Protein AF-A0A4Q3BL07-F1 (afdb_monomer_lite)

Structure (mmCIF, N/CA/C/O backbone):
data_AF-A0A4Q3BL07-F1
#
_entry.id   AF-A0A4Q3BL07-F1
#
loop_
_atom_site.group_PDB
_atom_site.id
_atom_site.type_symbol
_atom_site.label_atom_id
_atom_site.label_alt_id
_atom_site.label_comp_id
_atom_site.label_asym_id
_atom_site.label_entity_id
_atom_site.label_seq_id
_atom_site.pdbx_PDB_ins_code
_atom_site.Cartn_x
_atom_site.Cartn_y
_atom_site.Cartn_z
_atom_site.occupancy
_atom_site.B_iso_or_equiv
_atom_site.auth_seq_id
_atom_site.auth_comp_id
_atom_site.auth_asym_id
_atom_site.auth_atom_id
_atom_site.pdbx_PDB_model_num
ATOM 1 N N . LYS A 1 1 ? 7.334 12.151 -24.105 1.00 39.56 1 LYS A N 1
ATOM 2 C CA . LYS A 1 1 ? 7.546 12.627 -22.714 1.00 39.56 1 LYS A CA 1
ATOM 3 C C . LYS A 1 1 ? 6.512 11.924 -21.831 1.00 39.56 1 LYS A C 1
ATOM 5 O O . LYS A 1 1 ? 5.350 12.264 -21.938 1.00 39.56 1 LYS A O 1
ATOM 10 N N . LEU A 1 2 ? 6.894 10.871 -21.097 1.00 47.12 2 LEU A N 1
ATOM 11 C CA . LEU A 1 2 ? 5.969 9.920 -20.437 1.00 47.12 2 LEU A CA 1
ATOM 12 C C . LEU A 1 2 ? 6.116 9.890 -18.896 1.00 47.12 2 LEU A C 1
ATOM 14 O O . LEU A 1 2 ? 5.741 8.914 -18.258 1.00 47.12 2 LEU A O 1
ATOM 18 N N . LYS A 1 3 ? 6.715 10.930 -18.298 1.00 43.34 3 LYS A N 1
ATOM 19 C CA . LYS A 1 3 ? 7.103 10.942 -16.874 1.00 43.34 3 LYS A CA 1
ATOM 20 C C . LYS A 1 3 ? 6.090 11.590 -15.920 1.00 43.34 3 LYS A C 1
ATOM 22 O O . LYS A 1 3 ? 6.309 11.539 -14.720 1.00 43.34 3 LYS A O 1
ATOM 27 N N . ASP A 1 4 ? 4.963 12.086 -16.422 1.00 47.53 4 ASP A N 1
ATOM 28 C CA . ASP A 1 4 ? 3.930 12.748 -15.613 1.00 47.53 4 ASP A CA 1
ATOM 29 C C . ASP A 1 4 ? 2.644 11.920 -15.563 1.00 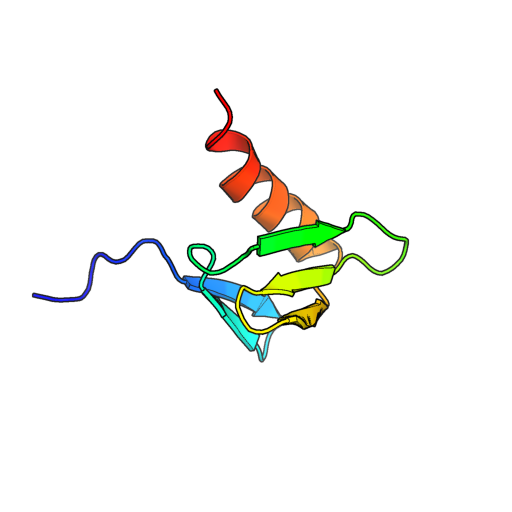47.53 4 ASP A C 1
ATOM 31 O O . ASP A 1 4 ? 1.573 12.367 -15.965 1.00 47.53 4 ASP A O 1
ATOM 35 N N . ASN A 1 5 ? 2.739 10.666 -15.115 1.00 55.66 5 ASN A N 1
ATOM 36 C CA . ASN A 1 5 ? 1.548 9.873 -14.822 1.00 55.66 5 ASN A CA 1
ATOM 37 C C . ASN A 1 5 ? 1.417 9.761 -13.293 1.00 55.66 5 ASN A C 1
ATOM 39 O O . ASN A 1 5 ? 2.068 8.892 -12.708 1.00 55.66 5 ASN A O 1
ATOM 43 N N . PRO A 1 6 ? 0.605 10.610 -12.626 1.00 61.44 6 PRO A N 1
ATOM 44 C CA . PRO A 1 6 ? 0.366 10.572 -11.177 1.00 61.44 6 PRO A CA 1
ATOM 45 C C . PRO A 1 6 ? -0.531 9.379 -10.801 1.00 61.44 6 PRO A C 1
ATOM 47 O O . PRO A 1 6 ? -1.599 9.526 -10.216 1.00 61.44 6 PRO A O 1
ATOM 50 N N . GLY A 1 7 ? -0.148 8.189 -11.262 1.00 71.56 7 GLY A N 1
ATOM 51 C CA . GLY A 1 7 ? -0.896 6.948 -11.134 1.00 71.56 7 GLY A CA 1
ATOM 52 C C . GLY A 1 7 ? -0.224 5.926 -10.226 1.00 71.56 7 GLY A C 1
ATOM 53 O O . GLY A 1 7 ? -0.902 5.048 -9.735 1.00 71.56 7 GLY A O 1
ATOM 54 N N . PHE A 1 8 ? 1.079 6.002 -9.960 1.00 79.31 8 PHE A N 1
ATOM 55 C CA . PHE A 1 8 ? 1.762 4.961 -9.186 1.00 79.31 8 PHE A CA 1
ATOM 56 C C . PHE A 1 8 ? 1.967 5.382 -7.733 1.00 79.31 8 PHE A C 1
ATOM 58 O O . PHE A 1 8 ? 2.494 6.458 -7.466 1.00 79.31 8 PHE A O 1
ATOM 65 N N . PHE A 1 9 ? 1.587 4.514 -6.798 1.00 82.19 9 PHE A N 1
ATOM 66 C CA . PHE A 1 9 ? 1.766 4.713 -5.365 1.00 82.19 9 PHE A CA 1
ATOM 67 C C . PHE A 1 9 ? 2.452 3.512 -4.730 1.00 82.19 9 PHE A C 1
ATOM 69 O O . PHE A 1 9 ? 2.141 2.353 -5.011 1.00 82.19 9 PHE A O 1
ATOM 76 N N . ARG A 1 10 ? 3.401 3.790 -3.841 1.00 83.50 10 ARG A N 1
ATOM 77 C CA . ARG A 1 10 ? 4.169 2.764 -3.140 1.00 83.50 10 ARG A CA 1
ATOM 78 C C . ARG A 1 10 ? 3.470 2.389 -1.838 1.00 83.50 10 ARG A C 1
ATOM 80 O O . ARG A 1 10 ? 3.594 3.107 -0.851 1.00 83.50 10 ARG A O 1
ATOM 87 N N . VAL A 1 11 ? 2.769 1.258 -1.839 1.00 81.38 11 VAL A N 1
ATOM 88 C CA . VAL A 1 11 ? 2.012 0.729 -0.683 1.00 81.38 11 VAL A CA 1
ATOM 89 C C . VAL A 1 11 ? 2.849 -0.108 0.282 1.00 81.38 11 VAL A C 1
ATOM 91 O O . VAL A 1 11 ? 2.499 -0.215 1.456 1.00 81.38 11 VAL A O 1
ATOM 94 N N . HIS A 1 12 ? 3.967 -0.666 -0.190 1.00 79.44 12 HIS A N 1
ATOM 95 C CA . HIS A 1 12 ? 4.936 -1.396 0.629 1.00 79.44 12 HIS A CA 1
ATOM 96 C C . HIS A 1 12 ? 6.367 -1.024 0.225 1.00 79.44 12 HIS A C 1
ATOM 98 O O . HIS A 1 12 ? 6.609 -0.516 -0.871 1.00 79.44 12 HIS A O 1
ATOM 104 N N . ASN A 1 13 ? 7.355 -1.357 1.057 1.00 75.94 13 ASN A N 1
ATOM 105 C CA . ASN A 1 13 ? 8.764 -1.164 0.702 1.00 75.94 13 ASN A CA 1
ATOM 106 C C . ASN A 1 13 ? 9.165 -1.913 -0.580 1.00 75.94 13 ASN A C 1
ATOM 108 O O . ASN A 1 13 ? 10.051 -1.454 -1.289 1.00 75.94 13 ASN A O 1
ATOM 112 N N . SER A 1 14 ? 8.468 -2.989 -0.932 1.00 78.88 14 SER A N 1
ATOM 113 C CA . SER A 1 14 ? 8.763 -3.784 -2.134 1.00 78.88 14 SER A CA 1
ATOM 114 C C . SER A 1 14 ? 7.682 -3.701 -3.213 1.00 78.88 14 SER A C 1
ATOM 116 O O . SER A 1 14 ? 7.889 -4.229 -4.298 1.00 78.88 14 SER A O 1
ATOM 118 N N . HIS A 1 15 ? 6.544 -3.046 -2.942 1.00 77.25 15 HIS A N 1
ATOM 119 C CA . HIS A 1 15 ? 5.381 -3.068 -3.835 1.00 77.25 15 HIS A CA 1
ATOM 120 C C . HIS A 1 15 ? 4.904 -1.659 -4.189 1.00 77.25 15 HIS A C 1
ATOM 122 O O . HIS A 1 15 ? 4.650 -0.821 -3.317 1.00 77.25 15 HIS A O 1
ATOM 128 N N . ILE A 1 16 ? 4.758 -1.431 -5.492 1.00 84.69 16 ILE A N 1
ATOM 129 C CA . ILE A 1 16 ? 4.201 -0.223 -6.097 1.00 84.69 16 ILE A CA 1
ATOM 130 C C . ILE A 1 16 ? 2.953 -0.650 -6.865 1.00 84.69 16 ILE A C 1
ATOM 132 O O . ILE A 1 16 ? 3.010 -1.598 -7.643 1.00 84.69 16 ILE A O 1
ATOM 136 N N . ILE A 1 17 ? 1.839 0.040 -6.642 1.00 83.38 17 ILE A N 1
ATOM 137 C CA . ILE A 1 17 ? 0.562 -0.221 -7.312 1.00 83.38 17 ILE A CA 1
ATOM 138 C C . ILE A 1 17 ? 0.132 0.994 -8.119 1.00 83.38 17 ILE A C 1
ATOM 140 O O . ILE A 1 17 ? 0.554 2.117 -7.843 1.00 83.38 17 ILE A O 1
ATOM 144 N N . ASN A 1 18 ? -0.735 0.777 -9.102 1.00 85.06 18 ASN A N 1
ATOM 145 C CA . ASN A 1 18 ? -1.350 1.861 -9.851 1.00 85.06 18 ASN A CA 1
ATOM 146 C C . ASN A 1 18 ? -2.678 2.270 -9.195 1.00 85.06 18 ASN A C 1
ATOM 148 O O . ASN A 1 18 ? -3.648 1.527 -9.243 1.00 85.06 18 ASN A O 1
ATOM 152 N N . ILE A 1 19 ? -2.741 3.468 -8.621 1.00 79.81 19 ILE A N 1
ATOM 153 C CA . ILE A 1 19 ? -3.927 4.047 -7.979 1.00 79.81 19 ILE A CA 1
ATOM 154 C C . ILE A 1 19 ? -5.085 4.273 -8.944 1.00 79.81 19 ILE A C 1
ATOM 156 O O . ILE A 1 19 ? -6.229 4.319 -8.507 1.00 79.81 19 ILE A O 1
ATOM 160 N N . LYS A 1 20 ? -4.809 4.420 -10.247 1.00 80.88 20 LYS A N 1
ATOM 161 C CA . LYS A 1 20 ? -5.862 4.528 -11.269 1.00 80.88 20 LYS A CA 1
ATOM 162 C C . LYS A 1 20 ? -6.608 3.209 -11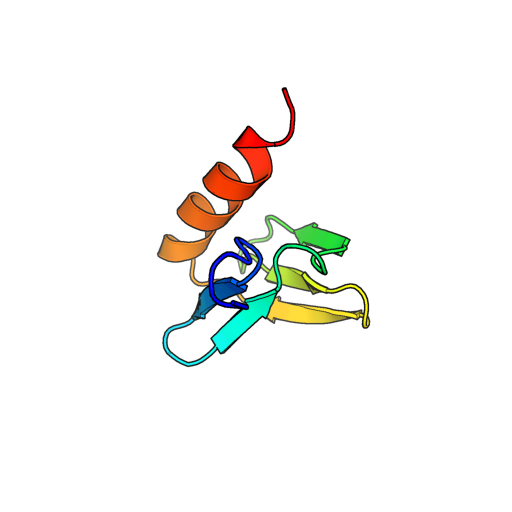.459 1.00 80.88 20 LYS A C 1
ATOM 164 O O . LYS A 1 20 ? -7.757 3.223 -11.869 1.00 80.88 20 LYS A O 1
ATOM 169 N N . GLU A 1 21 ? -5.947 2.103 -11.137 1.00 83.44 21 GLU A N 1
ATOM 170 C CA . GLU A 1 21 ? -6.473 0.742 -11.229 1.00 83.44 21 GLU A CA 1
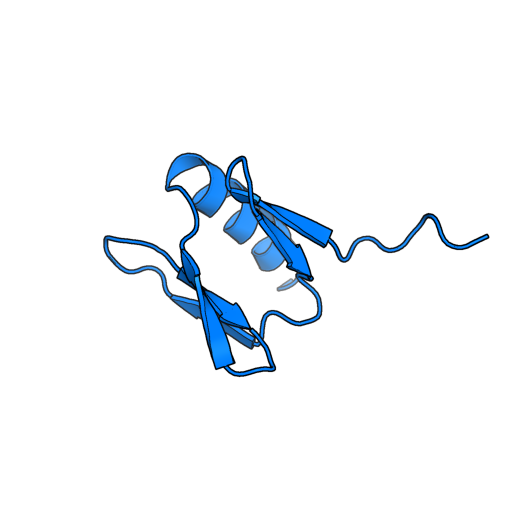ATOM 171 C C . GLU A 1 21 ? -6.969 0.232 -9.871 1.00 83.44 21 GLU A C 1
ATOM 173 O O . GLU A 1 21 ? -7.225 -0.955 -9.703 1.00 83.44 21 GLU A O 1
ATOM 178 N N . VAL A 1 22 ? -7.069 1.094 -8.856 1.00 84.00 22 VAL A N 1
ATOM 179 C CA . VAL A 1 22 ? -7.615 0.686 -7.561 1.00 84.00 22 VAL A CA 1
ATOM 180 C C . VAL A 1 22 ? -9.131 0.710 -7.662 1.00 84.00 22 VAL A C 1
ATOM 182 O O . VAL A 1 22 ? -9.749 1.768 -7.754 1.00 84.00 22 VAL A O 1
ATOM 185 N N . LYS A 1 23 ? -9.732 -0.476 -7.607 1.00 86.12 23 LYS A N 1
ATOM 186 C CA . LYS A 1 23 ? -11.181 -0.670 -7.679 1.00 86.12 23 LYS A CA 1
ATOM 187 C C . LYS A 1 23 ? -11.862 -0.304 -6.368 1.00 86.12 23 LYS A C 1
ATOM 189 O O . LYS A 1 23 ? -12.911 0.332 -6.363 1.00 86.12 23 LYS A O 1
ATOM 194 N N . ARG A 1 24 ? -11.294 -0.741 -5.244 1.00 83.44 24 ARG A N 1
ATOM 195 C CA . ARG A 1 24 ? -11.802 -0.434 -3.899 1.00 83.44 24 ARG A CA 1
ATOM 196 C C . ARG A 1 24 ? -10.720 -0.614 -2.851 1.00 83.44 24 ARG A C 1
ATOM 198 O O . ARG A 1 24 ? -9.757 -1.339 -3.046 1.00 83.44 24 ARG A O 1
ATOM 205 N N . MET A 1 25 ? -10.913 0.008 -1.702 1.00 79.19 25 MET A N 1
ATOM 206 C CA . MET A 1 25 ? -10.009 -0.070 -0.560 1.00 79.19 25 MET A CA 1
ATOM 207 C C . MET A 1 25 ? -10.801 -0.473 0.672 1.00 79.19 25 MET A C 1
ATOM 209 O O . MET A 1 25 ? -11.846 0.110 0.956 1.00 79.19 25 MET A O 1
ATOM 213 N N . ILE A 1 26 ? -10.321 -1.479 1.396 1.00 82.75 26 ILE A N 1
ATOM 214 C CA . ILE A 1 26 ? -11.002 -1.999 2.575 1.00 82.75 26 ILE A CA 1
ATOM 215 C C . ILE A 1 26 ? -10.215 -1.595 3.823 1.00 82.75 26 ILE A C 1
ATOM 217 O O . ILE A 1 26 ? -9.063 -1.987 4.023 1.00 82.75 26 ILE A O 1
ATOM 221 N N . LYS A 1 27 ? -10.859 -0.825 4.705 1.00 75.75 27 LYS A N 1
ATOM 222 C CA . LYS A 1 27 ? -10.330 -0.446 6.023 1.00 75.75 27 LYS A CA 1
ATOM 223 C C . LYS A 1 27 ? -10.590 -1.555 7.061 1.00 75.75 27 LYS A C 1
ATOM 225 O O . LYS A 1 27 ? -11.265 -1.299 8.045 1.00 75.75 27 LYS A O 1
ATOM 230 N N . THR A 1 28 ? -10.076 -2.773 6.861 1.00 77.62 28 THR A N 1
ATOM 231 C CA . THR A 1 28 ? -10.059 -3.796 7.938 1.00 77.62 28 THR A CA 1
ATOM 232 C C . THR A 1 28 ? -8.832 -3.623 8.846 1.00 77.62 28 THR A C 1
ATOM 234 O O . THR A 1 28 ? -7.951 -2.808 8.529 1.00 77.62 28 THR A O 1
ATOM 237 N N . ASP A 1 29 ? -8.752 -4.422 9.919 1.00 67.94 29 ASP A N 1
ATOM 238 C CA . ASP A 1 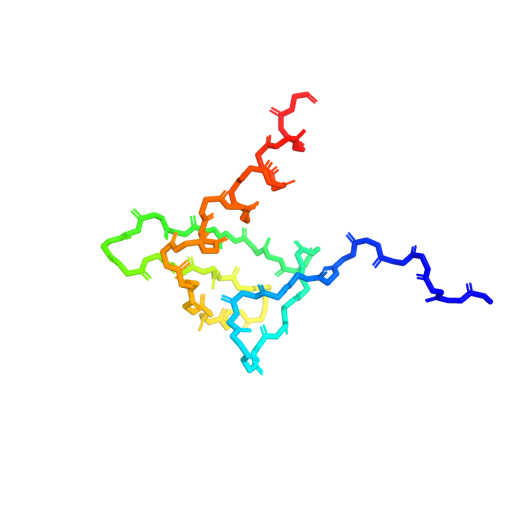29 ? -7.601 -4.593 10.830 1.00 67.94 29 ASP A CA 1
ATOM 239 C C . ASP A 1 29 ? -6.244 -4.785 10.122 1.00 67.94 29 ASP A C 1
ATOM 241 O O . ASP A 1 29 ? -5.201 -4.470 10.682 1.00 67.94 29 ASP A O 1
ATOM 245 N N . GLY A 1 30 ? -6.244 -5.226 8.859 1.00 69.31 30 GLY A N 1
ATOM 246 C CA . GLY A 1 30 ? -5.036 -5.389 8.040 1.00 69.31 30 GLY A CA 1
ATOM 247 C C . GLY A 1 30 ? -4.920 -4.451 6.836 1.00 69.31 30 GLY A C 1
ATOM 248 O O . GLY A 1 30 ? -3.888 -4.478 6.182 1.00 69.31 30 GLY A O 1
ATOM 249 N N . GLY A 1 31 ? -5.954 -3.651 6.534 1.00 77.38 31 GLY A N 1
ATOM 250 C CA . GLY A 1 31 ? -5.992 -2.635 5.469 1.00 77.38 31 GLY A CA 1
ATOM 251 C C . GLY A 1 31 ? -5.436 -3.058 4.099 1.00 77.38 31 GLY A C 1
ATOM 252 O O . GLY A 1 31 ? -4.231 -3.001 3.875 1.00 77.38 31 GLY A O 1
ATOM 253 N N . TYR A 1 32 ? -6.295 -3.379 3.131 1.00 85.00 32 TYR A N 1
ATOM 254 C CA . TYR A 1 32 ? -5.851 -3.765 1.784 1.00 85.00 32 TYR A CA 1
ATOM 255 C C . TYR A 1 32 ? -6.615 -3.034 0.675 1.00 85.00 32 TYR A C 1
ATOM 257 O O . TYR A 1 32 ? -7.781 -2.662 0.836 1.00 85.00 32 TYR A O 1
ATOM 265 N N . ALA A 1 33 ? -5.946 -2.814 -0.455 1.00 85.62 33 ALA A N 1
ATOM 266 C CA . ALA A 1 33 ? -6.549 -2.338 -1.693 1.00 85.62 33 ALA A CA 1
ATOM 267 C C . ALA A 1 33 ? -6.851 -3.515 -2.620 1.00 85.62 33 ALA A C 1
ATOM 269 O O . ALA A 1 33 ? -6.066 -4.452 -2.731 1.00 85.62 33 ALA A O 1
ATOM 270 N N . VAL A 1 34 ? -7.991 -3.436 -3.291 1.00 87.69 34 VAL A N 1
ATOM 271 C CA . VAL A 1 34 ? -8.411 -4.346 -4.350 1.00 87.69 34 VAL A CA 1
ATOM 272 C C . VAL A 1 34 ? -8.253 -3.607 -5.667 1.00 87.69 34 VAL A C 1
ATOM 274 O O . VAL A 1 34 ? -8.833 -2.535 -5.865 1.00 87.69 34 VAL A O 1
ATOM 277 N N . MET A 1 35 ? -7.457 -4.183 -6.549 1.00 87.50 35 MET A N 1
ATOM 278 C CA . MET A 1 35 ? -7.159 -3.660 -7.875 1.00 87.50 35 MET A CA 1
ATOM 279 C C . MET A 1 35 ? -8.246 -4.070 -8.895 1.00 87.50 35 MET A C 1
ATOM 281 O O . MET A 1 35 ? -9.128 -4.880 -8.593 1.00 87.50 35 MET A O 1
ATOM 285 N N . SER A 1 36 ? -8.222 -3.487 -10.096 1.00 86.12 36 SER A N 1
ATOM 286 C CA . SER A 1 36 ? -9.143 -3.790 -11.205 1.00 86.12 36 SER A CA 1
ATOM 287 C C . SER A 1 36 ? -9.094 -5.259 -11.632 1.00 86.12 36 SER A C 1
ATOM 289 O O . SER A 1 36 ? -10.121 -5.816 -12.011 1.00 86.12 36 SER A O 1
ATOM 291 N N . ASP A 1 37 ? -7.919 -5.880 -11.528 1.00 87.81 37 ASP A N 1
ATOM 292 C CA . ASP A 1 37 ? -7.629 -7.289 -11.819 1.00 87.81 37 ASP A CA 1
ATOM 293 C C . ASP A 1 37 ? -7.967 -8.234 -10.650 1.00 87.81 37 ASP A C 1
ATOM 295 O O . ASP A 1 37 ? -7.554 -9.387 -10.652 1.00 87.81 37 ASP A O 1
ATOM 299 N N . GLU A 1 38 ? -8.691 -7.748 -9.636 1.00 84.94 38 GLU A N 1
ATOM 300 C CA . GLU A 1 38 ? -9.046 -8.486 -8.414 1.00 84.94 38 GLU A CA 1
ATOM 301 C C . GLU A 1 38 ? -7.855 -8.835 -7.503 1.00 84.94 38 GLU A C 1
ATOM 303 O O . GLU A 1 38 ? -8.030 -9.494 -6.473 1.00 84.94 38 GLU A O 1
ATOM 308 N N . SER A 1 39 ? -6.658 -8.319 -7.804 1.00 84.38 39 SER A N 1
ATOM 309 C CA . SER A 1 39 ? -5.490 -8.463 -6.939 1.00 84.38 39 SER A CA 1
ATOM 310 C C . SER A 1 39 ? -5.687 -7.714 -5.621 1.00 84.38 39 SER A C 1
ATOM 312 O O . SER A 1 39 ? -6.017 -6.525 -5.593 1.00 84.38 39 SER A O 1
ATOM 314 N N . ASN A 1 40 ? -5.438 -8.410 -4.509 1.00 86.50 40 ASN A N 1
ATOM 315 C CA . ASN A 1 40 ? -5.502 -7.842 -3.165 1.00 86.50 40 ASN A CA 1
ATOM 316 C C . ASN A 1 40 ? -4.097 -7.465 -2.699 1.00 86.50 40 ASN A C 1
ATOM 318 O O . ASN A 1 40 ? -3.247 -8.331 -2.499 1.00 86.50 40 ASN A O 1
ATOM 322 N N . ILE A 1 41 ? -3.863 -6.173 -2.493 1.00 86.25 41 ILE A N 1
ATOM 323 C CA . ILE A 1 41 ? -2.579 -5.644 -2.048 1.00 86.25 41 ILE A CA 1
ATOM 324 C C . ILE A 1 41 ? -2.730 -5.099 -0.635 1.00 86.25 41 ILE A C 1
ATOM 326 O O . ILE A 1 41 ? -3.445 -4.125 -0.395 1.00 86.25 41 ILE A O 1
ATOM 330 N N . THR A 1 42 ? -2.039 -5.724 0.310 1.00 85.25 42 THR A N 1
ATOM 331 C CA . THR A 1 42 ? -1.958 -5.249 1.691 1.00 85.25 42 THR A CA 1
ATOM 332 C C . THR A 1 42 ? -1.152 -3.959 1.764 1.00 85.25 42 THR A C 1
ATOM 334 O O . THR A 1 42 ? -0.073 -3.830 1.180 1.00 85.25 42 THR A O 1
ATOM 337 N N . ILE A 1 43 ? -1.689 -2.979 2.484 1.00 84.56 43 ILE A N 1
ATOM 338 C CA . ILE A 1 43 ? -1.066 -1.670 2.659 1.00 84.56 43 ILE A CA 1
ATOM 339 C C . ILE A 1 43 ? -0.575 -1.581 4.095 1.00 84.56 43 ILE A C 1
ATOM 341 O O . ILE A 1 43 ? -1.329 -1.824 5.036 1.00 84.56 43 ILE A O 1
ATOM 345 N N . SER A 1 44 ? 0.690 -1.204 4.284 1.00 82.50 44 SER A N 1
ATOM 346 C CA . SER A 1 44 ? 1.214 -1.006 5.635 1.00 82.50 44 SER A CA 1
ATOM 347 C C . SER A 1 44 ? 0.386 0.053 6.379 1.00 82.50 44 SER A C 1
ATOM 349 O O . SER A 1 44 ? 0.090 1.087 5.784 1.00 82.50 44 SER A O 1
ATOM 351 N N . PRO A 1 45 ? 0.078 -0.109 7.678 1.00 77.69 45 PRO A N 1
ATOM 352 C CA . PRO A 1 45 ? -0.770 0.825 8.431 1.00 77.69 45 PRO A CA 1
ATOM 353 C C . PRO A 1 45 ? -0.318 2.289 8.340 1.00 77.69 45 PRO A C 1
ATOM 355 O O . PRO A 1 45 ? -1.132 3.183 8.166 1.00 77.69 45 PRO A O 1
ATOM 358 N N . LYS A 1 46 ? 0.999 2.524 8.338 1.00 80.88 46 LYS A N 1
ATOM 359 C CA . LYS A 1 46 ? 1.601 3.856 8.174 1.00 80.88 46 LYS A CA 1
ATOM 360 C C . LYS A 1 46 ? 1.393 4.466 6.778 1.00 80.88 46 LYS A C 1
ATOM 362 O O . LYS A 1 46 ? 1.310 5.674 6.628 1.00 80.88 46 LYS A O 1
ATOM 367 N N . LYS A 1 47 ? 1.347 3.617 5.748 1.00 80.12 47 LYS A N 1
ATOM 368 C CA . LYS A 1 47 ? 1.121 3.980 4.338 1.00 80.12 47 LYS A CA 1
ATOM 369 C C . LYS A 1 47 ? -0.361 4.048 3.988 1.00 80.12 47 LYS A C 1
ATOM 371 O O . LYS A 1 47 ? -0.735 4.687 3.014 1.00 80.12 47 LYS A O 1
ATOM 376 N N . LYS A 1 48 ? -1.185 3.354 4.772 1.00 78.19 48 LYS A N 1
ATOM 377 C CA . LYS A 1 48 ? -2.633 3.271 4.648 1.00 78.19 48 LYS A CA 1
ATOM 378 C C . LYS A 1 48 ? -3.232 4.668 4.755 1.00 78.19 48 LYS A C 1
ATOM 380 O O . LYS A 1 48 ? -3.950 5.057 3.846 1.00 78.19 48 LYS A O 1
ATOM 385 N N . GLU A 1 49 ? -2.899 5.422 5.801 1.00 80.19 49 GLU A N 1
ATOM 386 C CA . GLU A 1 49 ? -3.363 6.809 5.964 1.00 80.19 49 GLU A CA 1
ATOM 387 C C . GLU A 1 49 ? -2.969 7.688 4.775 1.00 80.19 49 GLU A C 1
ATOM 389 O O . GLU A 1 49 ? -3.858 8.220 4.122 1.00 80.19 49 GLU A O 1
ATOM 394 N N . GLU A 1 50 ? -1.685 7.715 4.403 1.00 82.44 50 GLU A N 1
ATOM 395 C CA . GLU A 1 50 ? -1.176 8.474 3.244 1.00 82.44 50 GLU A CA 1
ATOM 396 C C . GLU A 1 50 ? -1.925 8.115 1.943 1.00 82.44 50 GLU A C 1
ATOM 398 O O . GLU A 1 50 ? -2.310 8.978 1.155 1.00 82.44 50 GLU A O 1
ATOM 403 N N . PHE A 1 51 ? -2.189 6.825 1.727 1.00 80.69 51 PHE A N 1
ATOM 404 C CA . PHE A 1 51 ? -2.938 6.338 0.572 1.00 80.69 51 PHE A CA 1
ATOM 405 C C . PHE A 1 51 ? -4.411 6.770 0.595 1.00 80.69 51 PHE A C 1
ATOM 407 O O . PHE A 1 51 ? -4.957 7.181 -0.432 1.00 80.69 51 PHE A O 1
ATOM 414 N N . PHE A 1 52 ? -5.059 6.683 1.760 1.00 76.75 52 PHE A N 1
ATOM 415 C CA . PHE A 1 52 ? -6.442 7.117 1.948 1.00 76.75 52 PHE A CA 1
ATOM 416 C C . PHE A 1 52 ? -6.591 8.629 1.814 1.00 76.75 52 PHE A C 1
ATOM 418 O O . PHE A 1 52 ? -7.592 9.062 1.257 1.00 76.75 52 PHE A O 1
ATOM 425 N N . GLU A 1 53 ? -5.632 9.422 2.282 1.00 80.19 53 GLU A N 1
ATOM 426 C CA . GLU A 1 53 ? -5.626 10.876 2.106 1.00 80.19 53 GLU A CA 1
ATOM 427 C C . GLU A 1 53 ? -5.475 11.248 0.631 1.00 80.19 53 GLU A C 1
ATOM 429 O O . GLU A 1 53 ? -6.244 12.057 0.111 1.00 80.19 53 GLU A O 1
ATOM 434 N N . MET A 1 54 ? -4.549 10.597 -0.077 1.00 76.62 54 MET A N 1
ATOM 435 C CA . MET A 1 54 ? -4.290 10.874 -1.489 1.00 76.62 54 MET A CA 1
ATOM 436 C C . MET A 1 54 ? -5.468 10.488 -2.399 1.00 76.62 54 MET A C 1
ATOM 438 O O . MET A 1 54 ? -5.755 11.190 -3.367 1.00 76.62 54 MET A O 1
ATOM 442 N N . ILE A 1 55 ? -6.166 9.383 -2.109 1.00 74.00 55 ILE A N 1
ATOM 443 C CA . ILE A 1 55 ? -7.384 9.009 -2.850 1.00 74.00 55 ILE A CA 1
ATOM 444 C C . ILE A 1 55 ? -8.597 9.812 -2.362 1.00 74.00 55 ILE A C 1
ATOM 446 O O . ILE A 1 55 ? -9.415 10.236 -3.175 1.00 74.00 55 ILE A O 1
ATOM 450 N N . GLY A 1 56 ? -8.725 10.028 -1.053 1.00 67.31 56 GLY A N 1
ATOM 451 C CA . GLY A 1 56 ? -9.841 10.739 -0.428 1.00 67.31 56 GLY A CA 1
ATOM 452 C C . GLY A 1 56 ? -9.926 12.206 -0.845 1.00 67.31 56 GLY A C 1
ATOM 453 O O . GLY A 1 56 ? -11.028 12.703 -1.049 1.00 67.31 56 GLY A O 1
ATOM 454 N N . GLN A 1 57 ? -8.791 12.870 -1.101 1.00 59.28 57 GLN A N 1
ATOM 455 C CA . GLN A 1 57 ? -8.759 14.214 -1.703 1.00 59.28 57 GLN A CA 1
ATOM 456 C C . GLN A 1 57 ? -9.415 14.290 -3.088 1.00 59.28 57 GLN A C 1
ATOM 458 O O . GLN A 1 57 ? -9.719 15.380 -3.561 1.00 59.28 57 GLN A O 1
ATOM 463 N N . ARG A 1 58 ? -9.638 13.153 -3.753 1.00 55.38 58 ARG A N 1
ATOM 464 C CA . ARG A 1 58 ? -10.266 13.080 -5.076 1.00 55.38 58 ARG A CA 1
ATOM 465 C C . ARG A 1 58 ? -11.793 12.954 -5.017 1.00 55.38 58 ARG A C 1
ATOM 467 O O . ARG A 1 58 ? -12.420 12.839 -6.066 1.00 55.38 58 ARG A O 1
ATOM 474 N N . MET A 1 59 ? -12.373 12.951 -3.814 1.00 46.72 59 MET A N 1
ATOM 475 C CA . MET A 1 59 ? -13.815 12.946 -3.559 1.00 46.72 59 MET A CA 1
ATOM 476 C C . MET A 1 59 ? -14.255 14.255 -2.878 1.00 46.72 59 MET A C 1
ATOM 478 O O . MET A 1 59 ? -14.788 14.222 -1.773 1.00 46.72 59 MET A O 1
ATOM 482 N N . V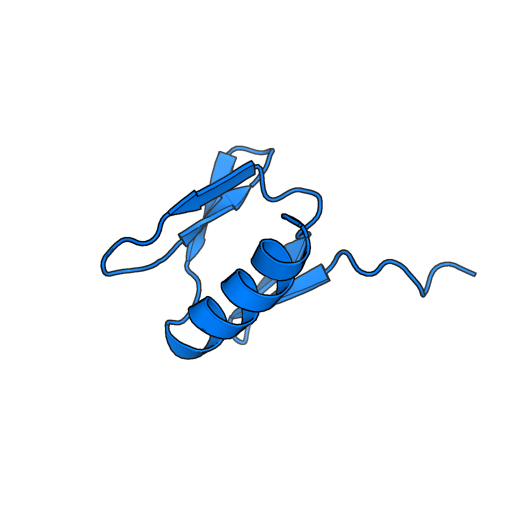AL A 1 60 ? -14.015 15.400 -3.525 1.00 43.16 60 VAL A N 1
ATOM 483 C CA . VAL A 1 60 ? -14.743 16.669 -3.315 1.00 43.16 60 VAL A CA 1
ATOM 484 C C . VAL A 1 60 ? -14.931 17.382 -4.644 1.00 43.16 60 VAL A C 1
ATOM 486 O O . VAL A 1 60 ? -13.998 17.318 -5.477 1.00 43.16 60 VAL A O 1
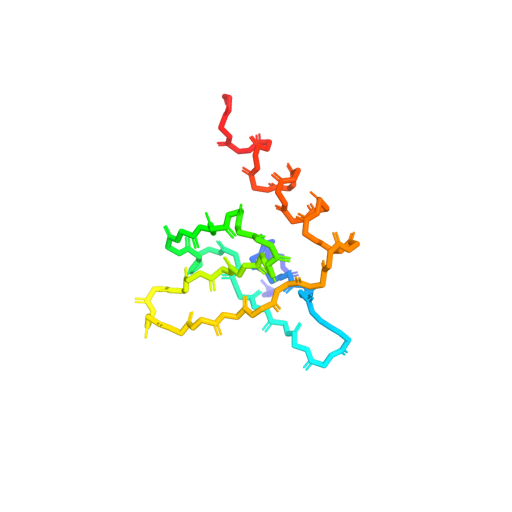#

pLDDT: mean 75.64, std 12.68, range [39.56, 87.81]

Sequence (60 aa):
KLKDNPGFFRVHNSHIINIKEVKRMIKTDGGYAVMSDESNITISPKKKEEFFEMIGQRMV

Foldseek 3Di:
DPPPDPFWDDQDPPDIDGNVQFPDWDPDPQTWTQGVVRDTGTGDPVVNVVSCVVVVVVVD

Radius of gyration: 11.44 Å; chains: 1; bounding box: 24×25×34 Å

Secondary structure (DSSP, 8-state):
-----TTEEE-SSS-EEEGGGEEEEE-STT-EEEETT--EEE--HHHHHHHHHHHHTT--